Protein AF-A0A813YIN3-F1 (afdb_monomer_lite)

Sequence (87 aa):
MTFIAGVLGLCAIVLSSPYDIPTHVPDALMLLCEHLDDPDLIQKSIKQCLSEFRRTHHDSWHEHRERFTQDQLAILADVLVSHNYYI

pLDDT: mean 75.92, std 10.04, range [40.88, 87.5]

Radius of gyration: 12.43 Å; chains: 1; bounding box: 25×30×30 Å

Structure (mmCIF, N/CA/C/O backbone):
data_AF-A0A813YIN3-F1
#
_entry.id   AF-A0A813YIN3-F1
#
loop_
_atom_site.group_PDB
_atom_site.id
_atom_site.type_symbol
_atom_site.label_atom_id
_atom_site.label_alt_id
_atom_site.label_comp_id
_atom_site.label_asym_id
_atom_site.label_entity_id
_atom_site.label_seq_id
_atom_site.pdbx_PDB_ins_code
_atom_site.Cartn_x
_atom_site.Cartn_y
_atom_site.Cartn_z
_atom_site.occupancy
_atom_site.B_iso_or_equiv
_atom_site.auth_seq_id
_atom_site.auth_comp_id
_atom_site.auth_asym_id
_atom_site.auth_atom_id
_atom_site.pdbx_PDB_model_num
ATOM 1 N N . MET A 1 1 ? -7.737 -14.173 15.900 1.00 50.19 1 MET A N 1
ATOM 2 C CA . MET A 1 1 ? -6.302 -13.863 16.116 1.00 50.19 1 MET A CA 1
ATOM 3 C C . MET A 1 1 ? -5.436 -14.105 14.868 1.00 50.19 1 MET A C 1
ATOM 5 O O . MET A 1 1 ? -4.328 -13.601 14.825 1.00 50.19 1 MET A O 1
ATOM 9 N N . THR A 1 2 ? -5.912 -14.813 13.833 1.00 59.78 2 THR A N 1
ATOM 10 C CA . THR A 1 2 ? -5.123 -15.163 12.629 1.00 59.78 2 THR A CA 1
ATOM 11 C C . THR A 1 2 ? -5.121 -14.115 11.507 1.00 59.78 2 THR A C 1
ATOM 13 O O . THR A 1 2 ? -4.182 -14.085 10.723 1.00 59.78 2 THR A O 1
ATOM 16 N N . PHE A 1 3 ? -6.119 -13.228 11.434 1.00 69.56 3 PHE A N 1
ATOM 17 C CA . PHE A 1 3 ? -6.264 -12.276 10.321 1.00 69.56 3 PHE A CA 1
ATOM 18 C C . PHE A 1 3 ? -5.130 -11.233 10.243 1.00 69.56 3 PHE A C 1
ATOM 20 O O . PHE A 1 3 ? -4.569 -10.991 9.179 1.00 69.56 3 PHE A O 1
ATOM 27 N N . ILE A 1 4 ? -4.711 -10.704 11.397 1.00 71.31 4 ILE A N 1
ATOM 28 C CA . ILE A 1 4 ? -3.614 -9.725 11.508 1.00 71.31 4 ILE A CA 1
ATOM 29 C C . ILE A 1 4 ? -2.294 -10.302 10.972 1.00 71.31 4 ILE A C 1
ATOM 31 O O . ILE A 1 4 ? -1.528 -9.592 10.331 1.00 71.31 4 ILE A O 1
ATOM 35 N N . ALA A 1 5 ? -2.035 -11.596 11.186 1.00 75.94 5 ALA A N 1
ATOM 36 C CA . ALA A 1 5 ? -0.825 -12.245 10.685 1.00 75.94 5 ALA A CA 1
ATOM 37 C C . ALA A 1 5 ? -0.806 -12.339 9.148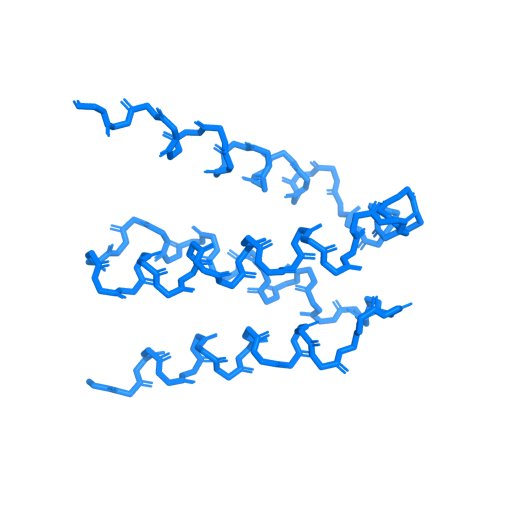 1.00 75.94 5 ALA A C 1
ATOM 39 O O . ALA A 1 5 ? 0.256 -12.195 8.549 1.00 75.94 5 ALA A O 1
ATOM 40 N N . GLY A 1 6 ? -1.967 -12.527 8.509 1.00 79.75 6 GLY A N 1
ATOM 41 C CA . GLY A 1 6 ? -2.092 -1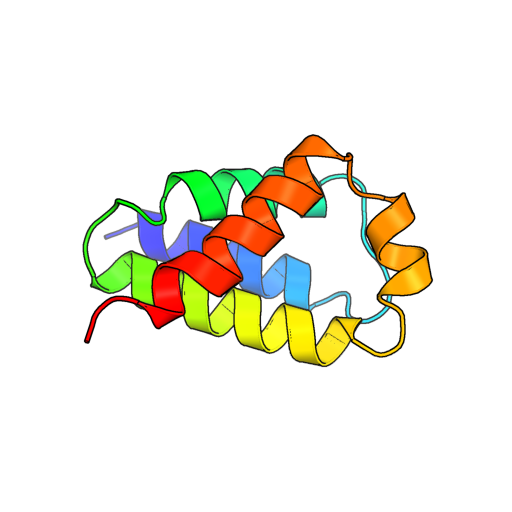2.511 7.048 1.00 79.75 6 GLY A CA 1
ATOM 42 C C . GLY A 1 6 ? -1.830 -11.124 6.460 1.00 79.75 6 GLY A C 1
ATOM 43 O O . GLY A 1 6 ? -1.031 -10.992 5.538 1.00 79.75 6 GLY A O 1
ATOM 44 N N . VAL A 1 7 ? -2.423 -10.088 7.062 1.00 78.00 7 VAL A N 1
ATOM 45 C CA . VAL A 1 7 ? -2.202 -8.677 6.697 1.00 78.00 7 VAL A CA 1
ATOM 46 C C . VAL A 1 7 ? -0.728 -8.289 6.840 1.00 78.00 7 VAL A C 1
ATOM 48 O O . VAL A 1 7 ? -0.129 -7.762 5.905 1.00 78.00 7 VAL A O 1
ATOM 51 N N . LEU A 1 8 ? -0.109 -8.612 7.978 1.00 79.62 8 LEU A N 1
ATOM 52 C CA . LEU A 1 8 ? 1.316 -8.361 8.204 1.00 79.62 8 LEU A CA 1
ATOM 53 C C . LEU A 1 8 ? 2.208 -9.163 7.247 1.00 79.62 8 LEU A C 1
ATOM 55 O O . LEU A 1 8 ? 3.237 -8.653 6.816 1.00 79.62 8 LEU A O 1
ATOM 59 N N . GLY A 1 9 ? 1.816 -10.389 6.890 1.00 81.56 9 GLY A N 1
ATOM 60 C CA . GLY A 1 9 ? 2.519 -11.211 5.906 1.00 81.56 9 GLY A CA 1
ATOM 61 C C . GLY A 1 9 ? 2.479 -10.607 4.503 1.00 81.56 9 GLY A C 1
ATOM 62 O O . GLY A 1 9 ? 3.523 -10.491 3.867 1.00 81.56 9 GLY A O 1
ATOM 63 N N . LEU A 1 10 ? 1.307 -10.150 4.049 1.00 77.88 10 LEU A N 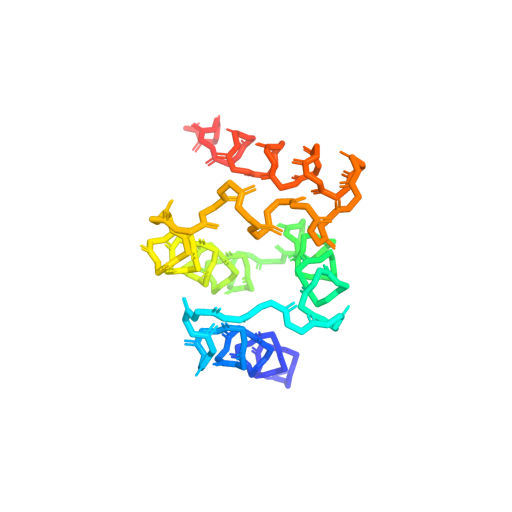1
ATOM 64 C CA . LEU A 1 10 ? 1.158 -9.434 2.776 1.00 77.88 10 LEU A CA 1
ATOM 65 C C . LEU A 1 10 ? 2.004 -8.161 2.763 1.00 77.88 10 LEU A C 1
ATOM 67 O O . LEU A 1 10 ? 2.759 -7.926 1.827 1.00 77.88 10 LEU A O 1
ATOM 71 N N . CYS A 1 11 ? 1.956 -7.398 3.850 1.00 77.94 11 CYS A N 1
ATOM 72 C CA . CYS A 1 11 ? 2.799 -6.230 4.046 1.00 77.94 11 CYS A CA 1
ATOM 73 C C . CYS A 1 11 ? 4.292 -6.548 3.986 1.00 77.94 11 CYS A C 1
ATOM 75 O O . CYS A 1 11 ? 5.040 -5.860 3.302 1.00 77.94 11 CYS A O 1
ATOM 77 N N . ALA A 1 12 ? 4.737 -7.612 4.650 1.00 80.94 12 ALA A N 1
ATOM 78 C CA . ALA A 1 12 ? 6.128 -8.038 4.601 1.00 80.94 12 ALA A CA 1
ATOM 79 C C . ALA A 1 12 ? 6.552 -8.466 3.187 1.00 80.94 12 ALA A C 1
ATOM 81 O O . ALA A 1 12 ? 7.675 -8.178 2.793 1.00 80.94 12 ALA A O 1
ATOM 82 N N . ILE A 1 13 ? 5.665 -9.100 2.411 1.00 75.44 13 ILE A N 1
ATOM 83 C CA . ILE A 1 13 ? 5.927 -9.474 1.011 1.00 75.44 13 ILE A CA 1
ATOM 84 C C . ILE A 1 13 ? 6.073 -8.223 0.141 1.00 75.44 13 ILE A C 1
ATOM 86 O O . ILE A 1 13 ? 7.055 -8.098 -0.585 1.00 75.44 13 ILE A O 1
ATOM 90 N N . VAL A 1 14 ? 5.147 -7.269 0.271 1.00 73.12 14 VAL A N 1
ATOM 91 C CA . VAL A 1 14 ? 5.197 -5.977 -0.431 1.00 73.12 14 VAL A CA 1
ATOM 92 C C . VAL A 1 14 ? 6.483 -5.211 -0.079 1.00 73.12 14 VAL A C 1
ATOM 94 O O . VAL A 1 14 ? 7.134 -4.641 -0.948 1.00 73.12 14 VAL A O 1
ATOM 97 N N . LEU A 1 15 ? 6.897 -5.234 1.191 1.00 74.19 15 LEU A N 1
ATOM 98 C CA . LEU A 1 15 ? 8.129 -4.592 1.664 1.00 74.19 15 LEU A CA 1
ATOM 99 C C . LEU A 1 15 ? 9.407 -5.380 1.333 1.00 74.19 15 LEU A C 1
ATOM 101 O O . LEU A 1 15 ? 10.492 -4.801 1.331 1.00 74.19 15 LEU A O 1
ATOM 105 N N . SER A 1 16 ? 9.300 -6.681 1.050 1.00 77.88 16 SER A N 1
ATOM 106 C CA . SER A 1 16 ? 10.426 -7.550 0.683 1.00 77.88 16 SER A CA 1
ATOM 107 C C . SER A 1 16 ? 10.959 -7.261 -0.722 1.00 77.88 16 SER A C 1
ATOM 109 O O . SER A 1 16 ? 12.075 -7.680 -1.038 1.00 77.88 16 SER A O 1
ATOM 111 N N . SER A 1 17 ? 10.189 -6.560 -1.556 1.00 66.81 17 SER A N 1
ATOM 112 C CA . SER A 1 17 ? 10.546 -6.220 -2.934 1.00 66.81 17 SER A CA 1
ATOM 113 C C . SER A 1 17 ? 10.610 -4.697 -3.118 1.00 66.81 17 SER A C 1
ATOM 115 O O . SER A 1 17 ? 9.764 -4.128 -3.788 1.00 66.81 17 SER A O 1
ATOM 117 N N . PRO A 1 18 ? 11.620 -4.007 -2.555 1.00 65.00 18 PRO A N 1
ATOM 118 C CA . PRO A 1 18 ? 11.677 -2.539 -2.525 1.00 65.00 18 PRO A CA 1
ATOM 119 C C . PRO A 1 18 ? 11.839 -1.852 -3.894 1.00 65.00 18 PRO A C 1
ATOM 121 O O . PRO A 1 18 ? 11.732 -0.634 -3.963 1.00 65.00 18 PRO A O 1
ATOM 124 N N . TYR A 1 19 ? 12.124 -2.605 -4.961 1.00 67.06 19 TYR A N 1
ATOM 125 C CA . TYR A 1 19 ? 12.359 -2.079 -6.313 1.00 67.06 19 TYR A CA 1
ATOM 126 C C . TYR A 1 19 ? 11.450 -2.703 -7.374 1.00 67.06 19 TYR A C 1
ATOM 128 O O . TYR A 1 19 ? 11.610 -2.414 -8.557 1.00 67.06 19 TYR A O 1
ATOM 136 N N . ASP A 1 20 ? 10.530 -3.585 -6.983 1.00 68.25 20 ASP A N 1
ATOM 137 C CA . ASP A 1 20 ? 9.652 -4.264 -7.930 1.00 68.25 20 ASP A CA 1
ATOM 138 C C . ASP A 1 20 ? 8.240 -4.350 -7.362 1.00 68.25 20 ASP A C 1
ATOM 140 O O . ASP A 1 20 ? 8.039 -4.711 -6.204 1.00 68.25 20 ASP A O 1
ATOM 144 N N . ILE A 1 21 ? 7.261 -4.039 -8.208 1.00 72.75 21 ILE A N 1
ATOM 145 C CA . ILE A 1 21 ? 5.845 -4.204 -7.896 1.00 72.75 21 ILE A CA 1
ATOM 146 C C . ILE A 1 21 ? 5.327 -5.330 -8.778 1.00 72.75 21 ILE A C 1
ATOM 148 O O . ILE A 1 21 ? 4.869 -5.090 -9.904 1.00 72.75 21 ILE A O 1
ATOM 152 N N . PRO A 1 22 ? 5.403 -6.579 -8.288 1.00 74.88 22 PRO A N 1
ATOM 153 C CA . PRO A 1 22 ? 4.773 -7.684 -8.973 1.00 74.88 22 PRO A CA 1
ATOM 154 C C . PRO A 1 22 ? 3.252 -7.497 -8.984 1.00 74.88 22 PRO A C 1
ATOM 156 O O . PRO A 1 22 ? 2.665 -6.838 -8.128 1.00 74.88 22 PRO A O 1
ATOM 159 N N . THR A 1 23 ? 2.591 -8.108 -9.963 1.00 75.75 23 THR A N 1
ATOM 160 C CA . THR A 1 23 ? 1.164 -7.905 -10.278 1.00 75.75 23 THR A CA 1
ATOM 161 C C . THR A 1 23 ? 0.191 -8.177 -9.130 1.00 75.75 23 THR A C 1
ATOM 163 O O . THR A 1 23 ? -0.928 -7.694 -9.178 1.00 75.75 23 THR A O 1
ATOM 166 N N . HIS A 1 24 ? 0.601 -8.913 -8.097 1.00 77.00 24 HIS A N 1
ATOM 167 C CA . HIS A 1 24 ? -0.222 -9.204 -6.921 1.00 77.00 24 HIS A CA 1
ATOM 168 C C . HIS A 1 24 ? -0.139 -8.134 -5.817 1.00 77.00 24 HIS A C 1
ATOM 170 O O . HIS A 1 24 ? -0.949 -8.151 -4.895 1.00 77.00 24 HIS A O 1
ATOM 176 N N . VAL A 1 25 ? 0.831 -7.213 -5.877 1.00 80.25 25 VAL A N 1
ATOM 177 C CA . VAL A 1 25 ? 1.006 -6.144 -4.876 1.00 80.25 25 VAL A CA 1
ATOM 178 C C . VAL A 1 25 ? -0.138 -5.127 -4.899 1.00 80.25 25 VAL A C 1
ATOM 180 O O . VAL A 1 25 ? -0.639 -4.812 -3.819 1.00 80.25 25 VAL A O 1
ATOM 183 N N . PRO A 1 26 ? -0.604 -4.638 -6.067 1.00 83.00 26 PRO A N 1
ATOM 184 C CA . PRO A 1 26 ? -1.762 -3.753 -6.127 1.00 83.00 26 PRO A CA 1
ATOM 185 C C . PRO A 1 26 ? -3.011 -4.386 -5.513 1.00 83.00 26 PRO A C 1
ATOM 187 O O . PRO A 1 26 ? -3.644 -3.771 -4.662 1.00 83.00 26 PRO A O 1
ATOM 190 N N . ASP A 1 27 ? -3.317 -5.636 -5.863 1.00 83.12 27 ASP A N 1
ATOM 191 C CA . ASP A 1 27 ? -4.485 -6.345 -5.328 1.00 83.12 27 ASP A CA 1
ATOM 192 C C . ASP A 1 27 ? -4.370 -6.592 -3.817 1.00 83.12 27 ASP A C 1
ATOM 194 O O . ASP A 1 27 ? -5.347 -6.440 -3.083 1.00 83.12 27 ASP A O 1
ATOM 198 N N . ALA A 1 28 ? -3.166 -6.903 -3.323 1.00 83.12 28 ALA A N 1
ATOM 199 C CA . ALA A 1 28 ? -2.916 -7.020 -1.890 1.00 83.12 28 ALA A CA 1
ATOM 200 C C . ALA A 1 28 ? -3.130 -5.685 -1.160 1.00 83.12 28 ALA A C 1
ATOM 202 O O . ALA A 1 28 ? -3.751 -5.668 -0.100 1.00 83.12 28 ALA A O 1
ATOM 203 N N . LEU A 1 29 ? -2.659 -4.566 -1.724 1.00 81.19 29 LEU A N 1
ATOM 204 C CA . LEU A 1 29 ? -2.886 -3.229 -1.169 1.00 81.19 29 LEU A CA 1
ATOM 205 C C . LEU A 1 29 ? -4.371 -2.864 -1.140 1.00 81.19 29 LEU A C 1
ATOM 207 O O . LEU A 1 29 ? -4.826 -2.301 -0.150 1.00 81.19 29 LEU A O 1
ATOM 211 N N . MET A 1 30 ? -5.131 -3.234 -2.169 1.00 85.12 30 MET A N 1
ATOM 212 C CA . MET A 1 30 ? -6.577 -3.011 -2.200 1.00 85.12 30 MET A CA 1
ATOM 213 C C . MET A 1 30 ? -7.313 -3.767 -1.100 1.00 85.12 30 MET A C 1
ATOM 215 O O . MET A 1 30 ? -8.104 -3.165 -0.379 1.00 85.12 30 MET A O 1
ATOM 219 N N . LEU A 1 31 ? -6.984 -5.045 -0.910 1.00 82.44 31 LEU A N 1
ATOM 220 C CA . LEU A 1 31 ? -7.487 -5.839 0.213 1.00 82.44 31 LEU A CA 1
ATOM 221 C C . LEU A 1 31 ? -7.151 -5.180 1.555 1.00 82.44 31 LEU A C 1
ATOM 223 O O . LEU A 1 31 ? -8.009 -5.063 2.422 1.00 82.44 31 LEU A O 1
ATOM 227 N N . LEU A 1 32 ? -5.918 -4.698 1.730 1.00 80.12 32 LEU A N 1
ATOM 228 C CA . LEU A 1 32 ? -5.539 -3.966 2.940 1.00 80.12 32 LEU A CA 1
ATOM 229 C C . LEU A 1 32 ? -6.377 -2.694 3.120 1.00 80.12 32 LEU A C 1
ATOM 231 O O . LEU A 1 32 ? -6.782 -2.398 4.241 1.00 80.12 32 LEU A O 1
ATOM 235 N N . CYS A 1 33 ? -6.657 -1.962 2.041 1.00 79.56 33 CYS A N 1
ATOM 236 C CA . CYS A 1 33 ? -7.481 -0.761 2.087 1.00 79.56 33 CYS A CA 1
ATOM 237 C C . CYS A 1 33 ? -8.941 -1.047 2.474 1.00 79.56 33 CYS A C 1
ATOM 239 O O . CYS A 1 33 ? -9.506 -0.271 3.237 1.00 79.56 33 CYS A O 1
ATOM 241 N N . GLU A 1 34 ? -9.531 -2.160 2.029 1.00 81.19 34 GLU A N 1
ATOM 242 C CA . GLU A 1 34 ? -10.886 -2.575 2.441 1.00 81.19 34 GLU A CA 1
ATOM 243 C C . GLU A 1 34 ? -10.981 -2.879 3.945 1.00 81.19 34 GLU A C 1
ATOM 245 O O . GLU A 1 34 ? -12.016 -2.661 4.570 1.00 81.19 34 GLU A O 1
ATOM 250 N N . HIS A 1 35 ? -9.882 -3.332 4.549 1.00 76.25 35 HIS A N 1
ATOM 251 C CA . HIS A 1 35 ? -9.787 -3.645 5.977 1.00 76.25 35 HIS A CA 1
ATOM 252 C C . HIS A 1 35 ? -9.298 -2.462 6.834 1.00 76.25 35 HIS A C 1
ATOM 254 O O . HIS A 1 35 ? -8.842 -2.649 7.965 1.00 76.25 35 HIS A O 1
ATOM 260 N N . LEU A 1 36 ? -9.363 -1.230 6.322 1.00 72.19 36 LEU A N 1
ATOM 261 C CA . LEU A 1 36 ? -9.068 -0.030 7.115 1.00 72.19 36 LEU A CA 1
ATOM 262 C C . LEU A 1 36 ? -10.234 0.427 7.989 1.00 72.19 36 LEU A C 1
ATOM 264 O O . LEU A 1 36 ? -9.987 1.078 9.005 1.00 72.19 36 LEU A O 1
ATOM 268 N N . ASP A 1 37 ? -11.464 0.071 7.627 1.00 70.62 37 ASP A N 1
ATOM 269 C CA . ASP A 1 37 ? -12.665 0.323 8.435 1.00 70.62 37 ASP A CA 1
ATOM 270 C C . ASP A 1 37 ? -12.826 -0.687 9.594 1.00 70.62 37 ASP A C 1
ATOM 272 O O . ASP A 1 37 ? -13.709 -0.553 10.443 1.00 70.62 37 ASP A O 1
ATOM 276 N N . ASP A 1 38 ? -11.955 -1.699 9.649 1.00 71.44 38 ASP A N 1
ATOM 277 C CA . ASP A 1 38 ? -11.901 -2.719 10.695 1.00 71.44 38 ASP A CA 1
ATOM 278 C C . ASP A 1 38 ? -11.279 -2.195 12.017 1.00 71.44 38 ASP A C 1
ATOM 280 O O . ASP A 1 38 ? -10.700 -1.105 12.071 1.00 71.44 38 ASP A O 1
ATOM 284 N N . PRO A 1 39 ? -11.362 -2.965 13.124 1.00 72.50 39 PRO A N 1
ATOM 285 C CA . PRO A 1 39 ? -10.914 -2.537 14.450 1.00 72.50 39 PRO A CA 1
ATOM 286 C C . PRO A 1 39 ? -9.478 -1.988 14.501 1.00 72.50 39 PRO A C 1
ATOM 288 O O . PRO A 1 39 ? -8.560 -2.541 13.892 1.00 72.50 39 PRO A O 1
ATOM 291 N N . ASP A 1 40 ? -9.273 -0.981 15.360 1.00 69.19 40 ASP A N 1
ATOM 292 C CA . ASP A 1 40 ? -8.045 -0.190 15.604 1.00 69.19 40 ASP A CA 1
ATOM 293 C C . ASP A 1 40 ? -6.705 -0.961 15.513 1.00 69.19 40 ASP A C 1
ATOM 295 O O . ASP A 1 40 ? -5.690 -0.447 15.037 1.00 69.19 40 ASP A O 1
ATOM 299 N N . LEU A 1 41 ? -6.686 -2.219 15.966 1.00 73.50 41 LEU A N 1
ATOM 300 C CA . LEU A 1 41 ? -5.514 -3.103 15.950 1.00 73.50 41 LEU A CA 1
ATOM 301 C C . LEU A 1 41 ? -5.026 -3.447 14.533 1.00 73.50 41 LEU A C 1
ATOM 303 O O . LEU A 1 41 ? -3.821 -3.440 14.293 1.00 73.50 41 LEU A O 1
ATOM 307 N N . ILE A 1 42 ? -5.942 -3.735 13.607 1.00 76.56 42 ILE A N 1
ATOM 308 C CA . ILE A 1 42 ? -5.625 -4.050 12.204 1.00 76.56 42 ILE A CA 1
ATOM 309 C C . ILE A 1 42 ? -5.223 -2.764 11.477 1.00 76.56 42 ILE A C 1
ATOM 311 O O . ILE A 1 42 ? -4.202 -2.725 10.784 1.00 76.56 42 ILE A O 1
ATOM 315 N N . GLN A 1 43 ? -5.965 -1.684 11.729 1.00 77.44 43 GLN A N 1
ATOM 316 C CA . GLN A 1 43 ? -5.743 -0.384 11.107 1.00 77.44 43 GLN A CA 1
ATOM 317 C C . GLN A 1 43 ? -4.329 0.160 11.384 1.00 77.44 43 GLN A C 1
ATOM 319 O O . GLN A 1 43 ? -3.661 0.652 10.473 1.00 77.44 43 GLN A O 1
ATOM 324 N N . LYS A 1 44 ? -3.819 0.026 12.619 1.00 78.31 44 LYS A N 1
ATOM 325 C CA . LYS A 1 44 ? -2.442 0.436 12.970 1.00 78.31 44 LYS A CA 1
ATOM 326 C C . LYS A 1 44 ? -1.375 -0.326 12.186 1.00 78.31 44 LYS A C 1
ATOM 328 O O . LYS A 1 44 ? -0.414 0.288 11.721 1.00 78.31 44 LYS A O 1
ATOM 333 N N . SER A 1 45 ? -1.545 -1.636 12.017 1.00 82.06 45 SER A N 1
ATOM 334 C CA . SER A 1 45 ? -0.617 -2.465 11.242 1.00 82.06 45 SER A CA 1
ATOM 335 C C . SER A 1 45 ? -0.616 -2.093 9.758 1.00 82.06 45 SER A C 1
ATOM 337 O O . SER A 1 45 ? 0.458 -1.946 9.173 1.00 82.06 45 SER A O 1
ATOM 339 N N . ILE A 1 46 ? -1.797 -1.868 9.169 1.00 81.31 46 ILE A N 1
ATOM 340 C CA . ILE A 1 46 ? -1.923 -1.421 7.773 1.00 81.31 46 ILE A CA 1
ATOM 341 C C . ILE A 1 46 ? -1.267 -0.048 7.594 1.00 81.31 46 ILE A C 1
ATOM 343 O O . ILE A 1 46 ? -0.486 0.141 6.666 1.00 81.31 46 ILE A O 1
ATOM 347 N N . LYS A 1 47 ? -1.497 0.894 8.517 1.00 80.12 47 LYS A N 1
ATOM 348 C CA . LYS A 1 47 ? -0.868 2.227 8.489 1.00 80.12 47 LYS A CA 1
ATOM 349 C C . LYS A 1 47 ? 0.658 2.155 8.520 1.00 80.12 47 LYS A C 1
ATOM 351 O O . LYS A 1 47 ? 1.312 2.819 7.717 1.00 80.12 47 LYS A O 1
ATOM 356 N N . GLN A 1 48 ? 1.232 1.345 9.414 1.00 82.50 48 GLN A N 1
ATOM 357 C CA . GLN A 1 48 ? 2.686 1.143 9.459 1.00 82.50 48 GLN A CA 1
ATOM 358 C C . GLN A 1 48 ? 3.213 0.579 8.138 1.00 82.50 48 GLN A C 1
ATOM 360 O O . GLN A 1 48 ? 4.184 1.092 7.592 1.00 82.50 48 GLN A O 1
ATOM 365 N N . CYS A 1 49 ? 2.535 -0.426 7.596 1.00 83.75 49 CYS A N 1
ATOM 366 C CA . CYS A 1 49 ? 2.885 -1.042 6.325 1.00 83.75 49 CYS A CA 1
ATOM 367 C C . CYS A 1 49 ? 2.827 -0.068 5.142 1.00 83.75 49 CYS A C 1
ATOM 369 O O . CYS A 1 49 ? 3.799 0.036 4.399 1.00 83.75 49 CYS A O 1
ATOM 371 N N . LEU A 1 50 ? 1.742 0.702 5.004 1.00 81.56 50 LEU A N 1
ATOM 372 C CA . LEU A 1 50 ? 1.597 1.727 3.966 1.00 81.56 50 LEU A CA 1
ATOM 373 C C . LEU A 1 50 ? 2.661 2.822 4.092 1.00 81.56 50 LEU A C 1
ATOM 375 O O . LEU A 1 50 ? 3.193 3.282 3.084 1.00 81.56 50 LEU A O 1
ATOM 379 N N . SER A 1 51 ? 3.000 3.224 5.320 1.00 82.94 51 SER A N 1
ATOM 380 C CA . SER A 1 51 ? 4.060 4.202 5.576 1.00 82.94 51 SER A CA 1
ATOM 381 C C . SER A 1 51 ? 5.432 3.679 5.147 1.00 82.94 51 SER A C 1
ATOM 383 O O . SER A 1 51 ? 6.180 4.395 4.480 1.00 82.94 51 SER A O 1
ATOM 385 N N . GLU A 1 52 ? 5.766 2.435 5.498 1.00 83.38 52 GLU A N 1
ATOM 386 C CA . GLU A 1 52 ? 7.020 1.806 5.075 1.00 83.38 52 GLU A CA 1
ATOM 387 C C . GLU A 1 52 ? 7.059 1.585 3.560 1.00 83.38 52 GLU A C 1
ATOM 389 O O . GLU A 1 52 ? 8.073 1.883 2.934 1.00 83.38 52 GLU A O 1
ATOM 394 N N . PHE A 1 53 ? 5.947 1.155 2.955 1.00 83.19 53 PHE A N 1
ATOM 395 C CA . PHE A 1 53 ? 5.831 0.960 1.509 1.00 83.19 53 PHE A CA 1
ATOM 396 C C . PHE A 1 53 ? 6.053 2.274 0.771 1.00 83.19 53 PHE A C 1
ATOM 398 O O . PHE A 1 53 ? 6.880 2.352 -0.135 1.00 83.19 53 PHE A O 1
ATOM 405 N N . ARG A 1 54 ? 5.377 3.339 1.218 1.00 80.38 54 ARG A N 1
ATOM 406 C CA . ARG A 1 54 ? 5.560 4.682 0.672 1.00 80.38 54 ARG A CA 1
ATOM 407 C C . ARG A 1 54 ? 7.009 5.133 0.798 1.00 80.38 54 ARG A C 1
ATOM 409 O O . ARG A 1 54 ? 7.490 5.774 -0.122 1.00 80.38 54 ARG A O 1
ATOM 416 N N . ARG A 1 55 ? 7.696 4.817 1.902 1.00 82.06 55 ARG A N 1
ATOM 417 C CA . ARG A 1 55 ?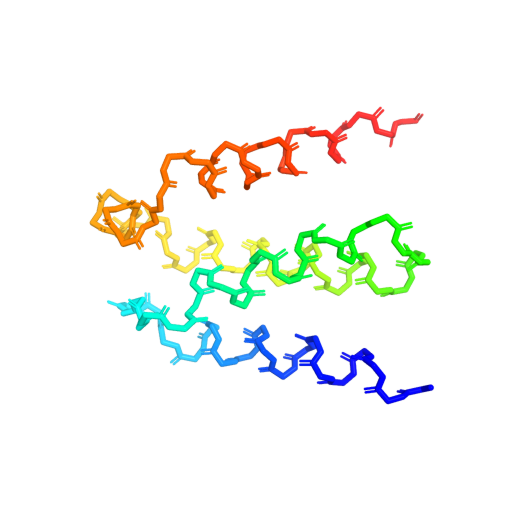 9.099 5.193 2.128 1.00 82.06 55 ARG A CA 1
ATOM 418 C C . ARG A 1 55 ? 10.058 4.452 1.198 1.00 82.06 55 ARG A C 1
ATOM 420 O O . ARG A 1 55 ? 10.961 5.083 0.663 1.00 82.06 55 ARG A O 1
ATOM 427 N N . THR A 1 56 ? 9.872 3.148 1.003 1.00 81.00 56 THR A N 1
ATOM 428 C CA . THR A 1 56 ? 10.753 2.327 0.155 1.00 81.00 56 THR A CA 1
ATOM 429 C C . THR A 1 56 ? 10.511 2.550 -1.334 1.00 81.00 56 THR A C 1
ATOM 431 O O . THR A 1 56 ? 11.465 2.594 -2.100 1.00 81.00 56 THR A O 1
ATOM 434 N N . HIS A 1 57 ? 9.258 2.772 -1.732 1.00 80.44 57 HIS A N 1
ATOM 435 C CA . HIS A 1 57 ? 8.862 2.949 -3.131 1.00 80.44 57 HIS A CA 1
ATOM 436 C C . HIS A 1 57 ? 8.766 4.424 -3.543 1.00 80.44 57 HIS A C 1
ATOM 438 O O . HIS A 1 57 ? 8.347 4.707 -4.661 1.00 80.44 57 HIS A O 1
ATOM 444 N N . HIS A 1 58 ? 9.138 5.370 -2.668 1.00 79.31 58 HIS A N 1
ATOM 445 C CA . HIS A 1 58 ? 9.069 6.809 -2.942 1.00 79.31 58 HIS A CA 1
ATOM 446 C C . HIS A 1 58 ? 9.909 7.201 -4.162 1.00 79.31 58 HIS A C 1
ATOM 448 O O . HIS A 1 58 ? 9.428 7.908 -5.046 1.00 79.31 58 HIS A O 1
ATOM 454 N N . ASP A 1 59 ? 11.154 6.723 -4.213 1.00 82.06 59 ASP A N 1
ATOM 455 C CA . ASP A 1 59 ? 12.120 7.099 -5.249 1.00 82.06 59 ASP A CA 1
ATOM 456 C C . ASP A 1 59 ? 11.725 6.561 -6.633 1.00 82.06 59 ASP A C 1
ATOM 458 O O . ASP A 1 59 ? 11.896 7.248 -7.638 1.00 82.06 59 ASP A O 1
ATOM 462 N N . SER A 1 60 ? 11.104 5.379 -6.680 1.00 80.88 60 SER A N 1
ATOM 463 C CA . SER A 1 60 ? 10.619 4.734 -7.910 1.00 80.88 60 SER A CA 1
ATOM 464 C C . SER A 1 60 ? 9.100 4.851 -8.099 1.00 80.88 60 SER A C 1
ATOM 466 O O . SER A 1 60 ? 8.520 4.179 -8.954 1.00 80.88 60 SER A O 1
ATOM 468 N N . TRP A 1 61 ? 8.423 5.734 -7.351 1.00 81.12 61 TRP A N 1
ATOM 469 C CA . TRP A 1 61 ? 6.956 5.821 -7.354 1.00 81.12 61 TRP A CA 1
ATOM 470 C C . TRP A 1 61 ? 6.378 6.139 -8.738 1.00 81.12 61 TRP A C 1
ATOM 472 O O . TRP A 1 61 ? 5.296 5.672 -9.088 1.00 81.12 61 TRP A O 1
ATOM 482 N N . HIS A 1 62 ? 7.100 6.916 -9.551 1.00 80.81 62 HIS A N 1
ATOM 483 C CA . HIS A 1 62 ? 6.667 7.263 -10.905 1.00 80.81 62 HIS A CA 1
ATOM 484 C C . HIS A 1 62 ? 6.557 6.043 -11.831 1.00 80.81 62 HIS A C 1
ATOM 486 O O . HIS A 1 62 ? 5.683 6.027 -12.692 1.00 80.81 62 HIS A O 1
ATOM 492 N N . GLU A 1 63 ? 7.420 5.042 -11.671 1.00 83.06 63 GLU A N 1
ATOM 493 C CA . GLU A 1 63 ? 7.377 3.793 -12.443 1.00 83.06 63 GLU A CA 1
ATOM 494 C C . GLU A 1 63 ? 6.376 2.817 -11.815 1.00 83.06 63 GLU A C 1
ATOM 496 O O . GLU A 1 63 ? 5.544 2.207 -12.483 1.00 83.06 63 GLU A O 1
ATOM 501 N N . HIS A 1 64 ? 6.385 2.744 -10.488 1.00 79.75 64 HIS A N 1
ATOM 502 C CA . HIS A 1 64 ? 5.494 1.893 -9.718 1.00 79.75 64 HIS A CA 1
ATOM 503 C C . HIS A 1 64 ? 4.018 2.229 -9.905 1.00 79.75 64 HIS A C 1
ATOM 505 O O . HIS A 1 64 ? 3.223 1.313 -10.087 1.00 79.75 64 HIS A O 1
ATOM 511 N N . ARG A 1 65 ? 3.645 3.514 -9.948 1.00 80.06 65 ARG A N 1
ATOM 512 C CA . ARG A 1 65 ? 2.257 3.945 -10.186 1.00 80.06 65 ARG A CA 1
ATOM 513 C C . ARG A 1 65 ? 1.699 3.460 -11.529 1.00 80.06 65 ARG A C 1
ATOM 515 O O . ARG A 1 65 ? 0.488 3.346 -11.645 1.00 80.06 65 ARG A O 1
ATOM 522 N N . GLU A 1 66 ? 2.546 3.160 -12.519 1.00 83.06 66 GLU A N 1
ATOM 523 C CA . GLU A 1 66 ? 2.103 2.616 -13.815 1.00 83.06 66 GLU A CA 1
ATOM 524 C C . GLU A 1 66 ? 1.609 1.167 -13.700 1.00 83.06 66 GLU A C 1
ATOM 526 O O . GLU A 1 66 ? 0.876 0.689 -14.563 1.00 83.06 66 GLU A O 1
ATOM 531 N N . ARG A 1 67 ? 1.975 0.468 -12.616 1.00 82.56 67 ARG A N 1
ATOM 532 C CA . ARG A 1 67 ? 1.473 -0.875 -12.286 1.00 82.56 67 ARG A CA 1
ATOM 533 C C . ARG A 1 67 ? 0.106 -0.848 -11.605 1.00 82.56 67 ARG A C 1
ATOM 535 O O . ARG A 1 67 ? -0.528 -1.895 -11.514 1.00 82.56 67 ARG A O 1
ATOM 542 N N . PHE A 1 68 ? -0.333 0.313 -11.126 1.00 84.19 68 PHE A N 1
ATOM 543 C CA . PHE A 1 68 ? -1.631 0.483 -10.486 1.00 84.19 68 PHE A CA 1
ATOM 544 C C . PHE A 1 68 ? -2.647 1.035 -11.479 1.00 84.19 68 PHE A C 1
ATOM 546 O O . PHE A 1 68 ? -2.325 1.815 -12.376 1.00 84.19 68 PHE A O 1
ATOM 553 N N . THR A 1 69 ? -3.907 0.663 -11.285 1.00 87.50 69 THR A N 1
ATOM 554 C CA . THR A 1 69 ? -5.013 1.303 -12.001 1.00 87.50 69 THR A CA 1
ATOM 555 C C . THR A 1 69 ? -5.366 2.647 -11.364 1.00 87.50 69 THR A C 1
ATOM 557 O O . THR A 1 69 ? -5.029 2.936 -10.213 1.00 87.50 69 THR A O 1
ATOM 560 N N . GLN A 1 70 ? -6.061 3.490 -12.124 1.00 84.88 70 GLN A N 1
ATOM 561 C CA . GLN A 1 70 ? -6.429 4.834 -11.684 1.00 84.88 70 GLN A CA 1
ATOM 562 C C . GLN A 1 70 ? -7.339 4.808 -10.444 1.00 84.88 70 GLN A C 1
ATOM 564 O O . GLN A 1 70 ? -7.163 5.632 -9.548 1.00 84.88 70 GLN A O 1
ATOM 569 N N . ASP A 1 71 ? -8.226 3.813 -10.348 1.00 86.38 71 ASP A N 1
ATOM 570 C CA . ASP A 1 71 ? -9.077 3.581 -9.175 1.00 86.38 71 ASP A CA 1
ATOM 571 C C . ASP A 1 71 ? -8.263 3.176 -7.937 1.00 86.38 71 ASP A C 1
ATOM 573 O O . ASP A 1 71 ? -8.473 3.711 -6.850 1.00 86.38 71 ASP A O 1
ATOM 577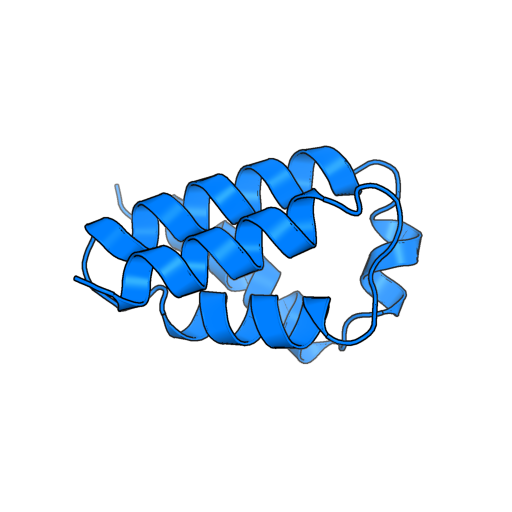 N N . GLN A 1 72 ? -7.273 2.289 -8.092 1.00 85.56 72 GLN A N 1
ATOM 578 C CA . GLN A 1 72 ? -6.407 1.867 -6.983 1.00 85.56 72 GLN A CA 1
ATOM 579 C C . GLN A 1 72 ? -5.571 3.031 -6.438 1.00 85.56 72 GLN A C 1
ATOM 581 O O . GLN A 1 72 ? -5.433 3.194 -5.226 1.00 85.56 72 GLN A O 1
ATOM 586 N N . LEU A 1 73 ? -5.038 3.875 -7.329 1.00 85.31 73 LEU A N 1
ATOM 587 C CA . LEU A 1 73 ? -4.313 5.086 -6.940 1.00 85.31 73 LEU A CA 1
ATOM 588 C C . LEU A 1 73 ? -5.220 6.083 -6.211 1.00 85.31 73 LEU A C 1
ATOM 590 O O . LEU A 1 73 ? -4.775 6.703 -5.245 1.00 85.31 73 LEU A O 1
ATOM 594 N N . ALA A 1 74 ? -6.472 6.228 -6.654 1.00 85.19 74 ALA A N 1
ATOM 595 C CA . ALA A 1 74 ? -7.448 7.087 -5.992 1.00 85.19 74 ALA A CA 1
ATOM 596 C C . ALA A 1 74 ? -7.750 6.597 -4.570 1.00 85.19 74 ALA A C 1
ATOM 598 O O . ALA A 1 74 ? -7.733 7.402 -3.644 1.00 85.19 74 ALA A O 1
ATOM 599 N N . ILE A 1 75 ? -7.934 5.288 -4.380 1.00 83.94 75 ILE A N 1
ATOM 600 C CA . ILE A 1 75 ? -8.199 4.700 -3.060 1.00 83.94 75 ILE A CA 1
ATOM 601 C C . ILE A 1 75 ? -6.976 4.822 -2.148 1.00 83.94 75 ILE A C 1
ATOM 603 O O . ILE A 1 75 ? -7.115 5.228 -0.999 1.00 83.94 75 ILE A O 1
ATOM 607 N N . LEU A 1 76 ? -5.764 4.565 -2.653 1.00 80.94 76 LEU A N 1
ATOM 608 C CA . LEU A 1 76 ? -4.531 4.789 -1.890 1.00 80.94 76 LEU A CA 1
ATOM 609 C C . LEU A 1 76 ? -4.386 6.250 -1.451 1.00 80.94 76 LEU A C 1
ATOM 611 O O . LEU A 1 76 ? -4.029 6.517 -0.303 1.00 80.94 76 LEU A O 1
ATOM 615 N N . ALA A 1 77 ? -4.661 7.198 -2.349 1.00 80.44 77 ALA A N 1
ATOM 616 C CA . ALA A 1 77 ? -4.619 8.620 -2.031 1.00 80.44 77 ALA A CA 1
ATOM 617 C C . ALA A 1 77 ? -5.681 8.991 -0.989 1.00 80.44 77 ALA A C 1
ATOM 619 O O . ALA A 1 77 ? -5.354 9.675 -0.021 1.00 80.44 77 ALA A O 1
ATOM 620 N N . ASP A 1 78 ? -6.912 8.502 -1.147 1.00 81.00 78 ASP A N 1
ATOM 621 C CA . ASP A 1 78 ? -8.004 8.742 -0.207 1.00 81.00 78 ASP A CA 1
ATOM 622 C C . ASP A 1 78 ? -7.682 8.167 1.173 1.00 81.00 78 ASP A C 1
ATOM 624 O O . ASP A 1 78 ? -7.745 8.876 2.165 1.00 81.00 78 ASP A O 1
ATOM 628 N N . VAL A 1 79 ? -7.177 6.939 1.249 1.00 74.62 79 VAL A N 1
ATOM 629 C CA . VAL A 1 79 ? -6.741 6.305 2.497 1.00 74.62 79 VAL A CA 1
ATOM 630 C C . VAL A 1 79 ? -5.637 7.100 3.195 1.00 74.62 79 VAL A C 1
ATOM 632 O O . VAL A 1 79 ? -5.697 7.306 4.411 1.00 74.62 79 VAL A O 1
ATOM 635 N N . LEU A 1 80 ? -4.629 7.550 2.445 1.00 69.44 80 LEU A N 1
ATOM 636 C CA . LEU A 1 80 ? -3.508 8.327 2.982 1.00 69.44 80 LEU A CA 1
ATOM 637 C C . LEU A 1 80 ? -3.938 9.733 3.439 1.00 69.44 80 LEU A C 1
ATOM 639 O O . LEU A 1 80 ? -3.322 10.298 4.349 1.00 69.44 80 LEU A O 1
ATOM 643 N N . VAL A 1 81 ? -4.979 10.298 2.821 1.00 64.56 81 VAL A N 1
ATOM 644 C CA . VAL A 1 81 ? -5.527 11.627 3.134 1.00 64.56 81 VAL A CA 1
ATOM 645 C C . VAL A 1 81 ? -6.564 11.553 4.260 1.00 64.56 81 VAL A C 1
ATOM 647 O O . VAL A 1 81 ? -6.436 12.268 5.248 1.00 64.56 81 VAL A O 1
ATOM 650 N N . SER A 1 82 ? -7.546 10.662 4.161 1.00 58.69 82 SER A N 1
ATOM 651 C CA . SER A 1 82 ? -8.683 10.488 5.075 1.00 58.69 82 SER A CA 1
ATOM 652 C C . SER A 1 82 ? -8.238 10.136 6.501 1.00 58.69 82 SER A C 1
ATOM 654 O O . SER A 1 82 ? -8.768 10.657 7.482 1.00 58.69 82 SER A O 1
ATOM 656 N N . HIS A 1 83 ? -7.149 9.378 6.656 1.00 54.69 83 HIS A N 1
ATOM 657 C CA . HIS A 1 83 ? -6.606 9.050 7.979 1.00 54.69 83 HIS A CA 1
ATOM 658 C C . HIS A 1 83 ? -5.764 10.159 8.634 1.00 54.69 83 HIS A C 1
ATOM 660 O O . HIS A 1 83 ? -5.348 9.984 9.779 1.00 54.69 83 HIS A O 1
ATOM 666 N N . ASN A 1 84 ? -5.538 11.296 7.962 1.00 45.47 84 ASN A N 1
ATOM 667 C CA . ASN A 1 84 ? -5.015 12.508 8.606 1.00 45.47 84 ASN A CA 1
ATOM 668 C C . ASN A 1 84 ? -6.118 13.364 9.265 1.00 45.47 84 ASN A C 1
ATOM 670 O O . ASN A 1 84 ? -5.785 14.353 9.913 1.00 45.47 84 ASN A O 1
ATOM 674 N N . TYR A 1 85 ? -7.405 13.005 9.132 1.00 43.44 85 TYR A N 1
ATOM 675 C CA . TYR A 1 85 ? -8.523 13.846 9.593 1.00 43.44 85 TYR A CA 1
ATOM 676 C C . TYR A 1 85 ? -9.235 13.387 10.871 1.00 43.44 85 TYR A C 1
ATOM 678 O O . TYR A 1 85 ? -10.109 14.107 11.350 1.00 43.44 85 TYR A O 1
ATOM 686 N N . TYR A 1 86 ? -8.858 12.257 11.473 1.00 40.88 86 TYR A N 1
ATOM 687 C CA . TYR A 1 86 ? -9.328 11.915 12.821 1.00 40.88 86 TYR A CA 1
ATOM 688 C C . TYR A 1 86 ? -8.417 12.569 13.871 1.00 40.88 86 TYR A C 1
ATOM 690 O O . TYR A 1 86 ? -7.452 11.965 14.342 1.00 40.88 86 TYR A O 1
ATOM 698 N N . ILE A 1 87 ? -8.721 13.833 14.174 1.00 42.91 87 ILE A N 1
ATOM 699 C CA . ILE A 1 87 ? -8.262 14.588 15.354 1.00 42.91 87 ILE A CA 1
ATOM 700 C C . ILE A 1 87 ? -9.299 14.496 16.469 1.00 42.91 87 ILE A C 1
ATOM 702 O O . ILE A 1 87 ? -10.507 14.548 16.147 1.00 42.91 87 ILE A O 1
#

Foldseek 3Di:
DCPLVVLLVLLVVL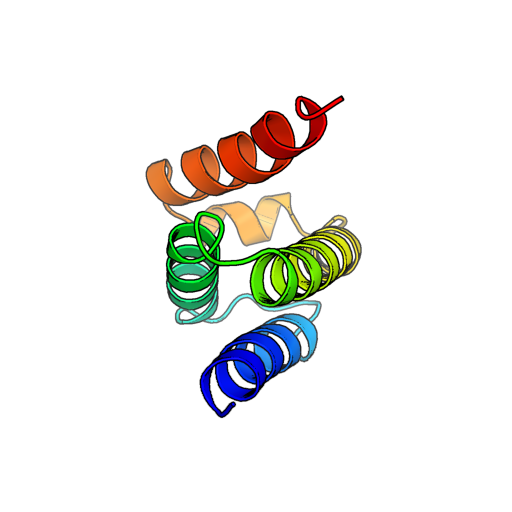LVCLPDDPLCNLVSLVVLLVCCVPDPVSVVSSVVSLVSNCVSCVVVVVVVCVSYDPVSVVSSVCSVVVVVPPD

Secondary structure (DSSP, 8-state):
--HHHHHHHHHHHHHH-TT---THHHHHHHHHHHTTSS-HHHHHHHHHHHHHHHHHSSTTHHHHGGGS-HHHHHHHHHHHHHTT---

Organism: NCBI:txid433720

InterPro domains:
  IPR021843 Proteasome activator complex subunit 4, C-terminal domain [PF11919] (4-87)
  IPR035309 Proteasome activator complex subunit 4 [PTHR32170] (5-86)